Protein AF-A0A0L8G0E3-F1 (afdb_monomer)

Organism: Octopus bimaculoides (NCBI:txid37653)

Secondary structure (DSSP, 8-state):
--------EE-TTT--EESSHHHHHHHHHHHH---SEE-TTT--EESSGGG----

InterPro domains:
  IPR036236 Zinc finger C2H2 superfamily [SSF57667] (3-53)

Mean predicted aligned error: 9.62 Å

Foldseek 3Di:
DDPPPQPWDADPVPRDTDSDPLVVLVVVCVVVVDQPDADPPPRDGDSDPVVPDPD

Solvent-accessible surface area (backbone atoms only — not comparable to full-atom values): 3655 Å² total; per-residue (Å²): 136,85,86,70,88,57,75,65,42,62,39,88,88,78,67,52,72,28,75,43,70,68,59,42,42,49,56,51,32,76,74,66,72,63,50,85,40,60,38,93,83,78,68,51,59,28,79,44,70,93,72,57,77,91,124

Sequence (55 aa):
MIHTGGKHFQCKIYGKTLLMKCNLLKYKLSHTYEKPYQCGICEEGFLLSGHLKET

Nearest PDB structures (foldseek):
  1jk1-assembly1_A  TM=6.178E-01  e=3.367E-03  Mus musculus
  7n5v-assembly3_F  TM=6.750E-01  e=5.513E-03  Homo sapiens
  5k5h-assembly1_A  TM=5.664E-01  e=3.367E-03  Homo sapiens
  5wjq-assembly1_D  TM=5.360E-01  e=2.725E-03  Mus musculus
  1g2d-assembly2_F  TM=6.222E-01  e=1.039E-02  Mus musculus

pLDDT: mean 70.29, std 10.89, range [35.19, 82.06]

Structure (mmCIF, N/CA/C/O backbone):
data_AF-A0A0L8G0E3-F1
#
_entry.id   AF-A0A0L8G0E3-F1
#
loop_
_atom_site.group_PDB
_atom_site.id
_atom_site.type_symbol
_atom_site.label_atom_id
_atom_site.label_alt_id
_atom_site.label_comp_id
_atom_site.label_asym_id
_atom_site.label_entity_id
_atom_site.label_seq_id
_atom_site.pdbx_PDB_ins_code
_atom_site.Cartn_x
_atom_site.Cartn_y
_atom_site.Cartn_z
_atom_site.occupancy
_atom_site.B_iso_or_equiv
_atom_site.auth_seq_id
_atom_site.auth_comp_id
_atom_site.auth_asym_id
_atom_site.auth_atom_id
_atom_site.pdbx_PDB_model_num
ATOM 1 N N . MET A 1 1 ? -8.578 23.024 16.986 1.00 38.53 1 MET A N 1
ATOM 2 C CA . MET A 1 1 ? -9.351 21.764 17.039 1.00 38.53 1 MET A CA 1
ATOM 3 C C . MET A 1 1 ? -9.835 21.471 15.628 1.00 38.53 1 MET A C 1
ATOM 5 O O . MET A 1 1 ? -10.726 22.163 15.161 1.00 38.53 1 MET A O 1
ATOM 9 N N . ILE A 1 2 ? -9.194 20.547 14.907 1.00 35.19 2 ILE A N 1
ATOM 10 C CA . ILE A 1 2 ? -9.658 20.168 13.565 1.00 35.19 2 ILE A CA 1
ATOM 11 C C . ILE A 1 2 ? -10.541 18.934 13.730 1.00 35.19 2 ILE A C 1
ATOM 13 O O . ILE A 1 2 ? -10.047 17.831 13.946 1.00 35.19 2 ILE A O 1
ATOM 17 N N . HIS A 1 3 ? -11.854 19.139 13.663 1.00 36.94 3 HIS A N 1
ATOM 18 C CA . HIS A 1 3 ? -12.841 18.067 13.626 1.00 36.94 3 HIS A CA 1
ATOM 19 C C . HIS A 1 3 ? -12.958 17.548 12.186 1.00 36.94 3 HIS A C 1
ATOM 21 O O . HIS A 1 3 ? -13.964 17.752 11.510 1.00 36.94 3 HIS A O 1
ATOM 27 N N . THR A 1 4 ? -11.904 16.918 11.664 1.00 50.56 4 THR A N 1
ATOM 28 C CA . THR A 1 4 ? -12.017 16.234 10.372 1.00 50.56 4 THR A CA 1
ATOM 29 C C . THR A 1 4 ? -12.664 14.888 10.641 1.00 50.56 4 THR A C 1
ATOM 31 O O . THR A 1 4 ? -12.013 13.980 11.152 1.00 50.56 4 THR A O 1
ATOM 34 N N . GLY A 1 5 ? -13.938 14.743 10.275 1.00 51.25 5 GLY A N 1
ATOM 35 C CA . GLY A 1 5 ? -14.632 13.456 10.151 1.00 51.25 5 GLY A CA 1
ATOM 36 C C . GLY A 1 5 ? -14.039 12.581 9.036 1.00 51.25 5 GLY A C 1
ATOM 37 O O . GLY A 1 5 ? -14.768 11.998 8.238 1.00 51.25 5 GLY A O 1
ATOM 38 N N . GLY A 1 6 ? -12.709 12.535 8.930 1.00 57.44 6 GLY A N 1
ATOM 39 C CA . GLY A 1 6 ? -11.977 11.684 8.014 1.00 57.44 6 GLY A CA 1
ATOM 40 C C . GLY A 1 6 ? -12.176 10.243 8.444 1.00 57.44 6 GLY A C 1
ATOM 41 O O . GLY A 1 6 ? -11.986 9.898 9.608 1.00 57.44 6 GLY A O 1
ATOM 42 N N . LYS A 1 7 ? -12.602 9.401 7.505 1.00 63.88 7 LYS A N 1
ATOM 43 C CA . LYS A 1 7 ? -12.784 7.966 7.717 1.00 63.88 7 LYS A CA 1
ATOM 44 C C . LYS A 1 7 ? -11.435 7.378 8.138 1.00 63.88 7 LYS A C 1
ATOM 46 O O . LYS A 1 7 ? -10.556 7.159 7.312 1.00 63.88 7 LYS A O 1
ATOM 51 N N . HIS A 1 8 ? -11.254 7.207 9.440 1.00 65.81 8 HIS A N 1
ATOM 52 C CA . HIS A 1 8 ? -10.045 6.654 10.017 1.00 65.81 8 HIS A CA 1
ATOM 53 C C . HIS A 1 8 ? -9.839 5.226 9.505 1.00 65.81 8 HIS A C 1
ATOM 55 O O . HIS A 1 8 ? -10.755 4.403 9.515 1.00 65.81 8 HIS A O 1
ATOM 61 N N . PHE A 1 9 ? -8.625 4.921 9.065 1.00 67.50 9 PHE A N 1
ATOM 62 C CA . PHE A 1 9 ? -8.245 3.602 8.590 1.00 67.50 9 PHE A CA 1
ATOM 63 C C . PHE A 1 9 ? -7.461 2.890 9.689 1.00 67.50 9 PHE A C 1
ATOM 65 O O . PHE A 1 9 ? -6.280 3.164 9.905 1.00 67.50 9 PHE A O 1
ATOM 72 N N . GLN A 1 10 ? -8.127 1.985 10.405 1.00 67.19 10 GLN A N 1
ATOM 73 C CA . GLN A 1 10 ? -7.502 1.189 11.457 1.00 67.19 10 GLN A CA 1
ATOM 74 C C . GLN A 1 10 ? -6.883 -0.087 10.880 1.00 67.19 10 GLN A C 1
ATOM 76 O O . GLN A 1 10 ? -7.520 -0.842 10.140 1.00 67.19 10 GLN A O 1
ATOM 81 N N . CYS A 1 11 ? -5.626 -0.352 11.228 1.00 66.25 11 CYS A N 1
ATOM 82 C CA . CYS A 1 11 ? -5.003 -1.637 10.966 1.00 66.25 11 CYS A CA 1
ATOM 83 C C . CYS A 1 11 ? -5.459 -2.653 12.020 1.00 66.25 11 CYS A C 1
ATOM 85 O O . CYS A 1 11 ? -5.186 -2.475 13.204 1.00 66.25 11 CYS A O 1
ATOM 87 N N . LYS A 1 12 ? -6.116 -3.736 11.588 1.00 64.06 12 LYS A N 1
ATOM 88 C CA . LYS A 1 12 ? -6.631 -4.788 12.484 1.00 64.06 12 LYS A CA 1
ATOM 89 C C . LYS A 1 12 ? -5.540 -5.617 13.177 1.00 64.06 12 LYS A C 1
ATOM 91 O O . LYS A 1 12 ? -5.838 -6.253 14.173 1.00 64.06 12 LYS A O 1
ATOM 96 N N . ILE A 1 13 ? -4.307 -5.603 12.665 1.00 64.06 13 ILE A N 1
ATOM 97 C CA . ILE A 1 13 ? -3.206 -6.431 13.189 1.00 64.06 13 ILE A CA 1
ATOM 98 C C . ILE A 1 13 ? -2.556 -5.784 14.423 1.00 64.06 13 ILE A C 1
ATOM 100 O O . ILE A 1 13 ? -2.230 -6.466 15.382 1.00 64.06 13 ILE A O 1
ATOM 104 N N . TYR A 1 14 ? -2.420 -4.456 14.426 1.00 67.31 14 TYR A N 1
ATOM 105 C CA . TYR A 1 14 ? -1.715 -3.715 15.485 1.00 67.31 14 TYR A CA 1
ATOM 106 C C . TYR A 1 14 ? -2.578 -2.635 16.147 1.00 67.31 14 TYR A C 1
ATOM 108 O O . TYR A 1 14 ? -2.078 -1.816 16.911 1.00 67.31 14 TYR A O 1
ATOM 116 N N . GLY A 1 15 ? -3.859 -2.540 15.780 1.00 65.50 15 GLY A N 1
ATOM 117 C CA . GLY A 1 15 ? -4.786 -1.530 16.296 1.00 65.50 15 GLY A CA 1
ATOM 118 C C . GLY A 1 15 ? -4.470 -0.085 15.891 1.00 65.50 15 GLY A C 1
ATOM 119 O O . GLY A 1 15 ? -5.187 0.819 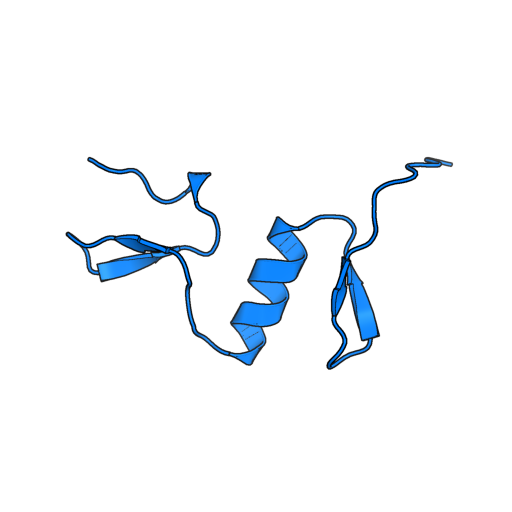16.308 1.00 65.50 15 GLY A O 1
ATOM 120 N N . LYS A 1 16 ? -3.433 0.157 15.074 1.00 72.31 16 LYS A N 1
ATOM 121 C CA . LYS A 1 16 ? -2.989 1.507 14.700 1.00 72.31 16 LYS A CA 1
ATOM 122 C C . LYS A 1 16 ? -3.987 2.180 13.763 1.00 72.31 16 LYS A C 1
ATOM 124 O O . LYS A 1 16 ? -4.275 1.667 12.680 1.00 72.31 16 LYS A O 1
ATOM 129 N N . THR A 1 17 ? -4.459 3.354 14.162 1.00 74.56 17 THR A N 1
ATOM 130 C CA . THR A 1 17 ? -5.402 4.170 13.395 1.00 74.56 17 THR A CA 1
ATOM 131 C C . THR A 1 17 ? -4.659 5.239 12.607 1.00 74.56 17 THR A C 1
ATOM 133 O O . THR A 1 17 ? -3.884 6.011 13.166 1.00 74.56 17 THR A O 1
ATOM 136 N N . LEU A 1 18 ? -4.874 5.278 11.294 1.00 77.38 18 LEU A N 1
ATOM 137 C CA . LEU A 1 18 ? -4.243 6.235 10.389 1.00 77.38 18 LEU A CA 1
ATOM 138 C C . LEU A 1 18 ? -5.314 7.071 9.695 1.00 77.38 18 LEU A C 1
ATOM 140 O O . LEU A 1 18 ? -6.339 6.555 9.259 1.00 77.38 18 LEU A O 1
ATOM 144 N N . LEU A 1 19 ? -5.059 8.373 9.574 1.00 75.56 19 LEU A N 1
ATOM 145 C CA . LEU A 1 19 ? -6.015 9.312 8.985 1.00 75.56 19 LEU A CA 1
ATOM 146 C C . LEU A 1 19 ? -6.128 9.159 7.457 1.00 75.56 19 LEU A C 1
ATOM 148 O O . LEU A 1 19 ? -7.144 9.518 6.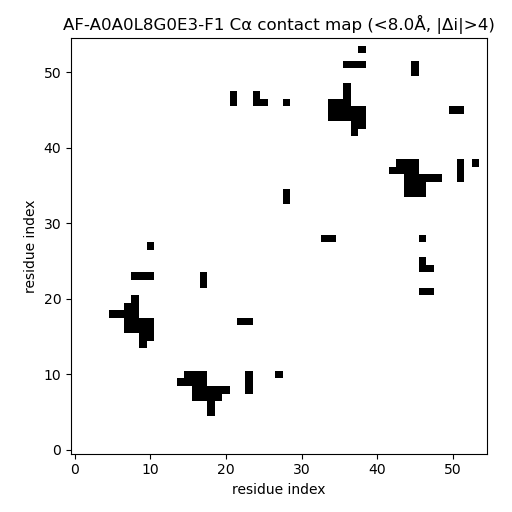873 1.00 75.56 19 L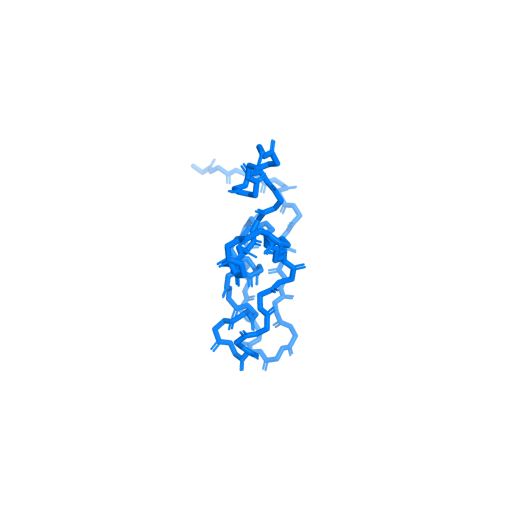EU A O 1
ATOM 152 N N . MET A 1 20 ? -5.089 8.620 6.805 1.00 76.44 20 MET A N 1
ATOM 153 C CA . MET A 1 20 ? -5.003 8.561 5.346 1.00 76.44 20 MET A CA 1
ATOM 154 C C . MET A 1 20 ? -4.742 7.147 4.827 1.00 76.44 20 MET A C 1
ATOM 156 O O . MET A 1 20 ? -3.883 6.424 5.339 1.00 76.44 20 MET A O 1
ATOM 160 N N . LYS A 1 21 ? -5.451 6.774 3.754 1.00 77.06 21 LYS A N 1
ATOM 161 C CA . LYS A 1 21 ? -5.350 5.453 3.110 1.00 77.06 21 LYS A CA 1
ATOM 162 C C . LYS A 1 21 ? -3.930 5.149 2.625 1.00 77.06 21 LYS A C 1
ATOM 164 O O . LYS A 1 21 ? -3.478 4.017 2.766 1.00 77.06 21 LYS A O 1
ATOM 169 N N . CYS A 1 22 ? -3.207 6.151 2.1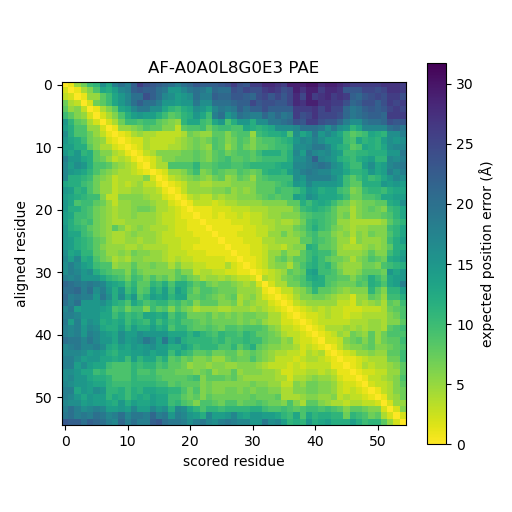15 1.00 77.25 22 CYS A N 1
ATOM 170 C CA . CYS A 1 22 ? -1.821 5.975 1.684 1.00 77.25 22 CYS A CA 1
ATOM 171 C C . CYS A 1 22 ? -0.902 5.570 2.843 1.00 77.25 22 CYS A C 1
ATOM 173 O O . CYS A 1 22 ? -0.093 4.659 2.691 1.00 77.25 22 CYS A O 1
ATOM 175 N N . ASN A 1 23 ? -1.088 6.164 4.023 1.00 79.12 23 ASN A N 1
ATOM 176 C CA . ASN A 1 23 ? -0.326 5.806 5.214 1.00 79.12 23 ASN A CA 1
ATOM 177 C C . ASN A 1 23 ? -0.680 4.396 5.691 1.00 79.12 23 ASN A C 1
ATOM 179 O O . ASN A 1 23 ? 0.217 3.666 6.102 1.00 79.12 23 ASN A O 1
ATOM 183 N N . LEU A 1 24 ? -1.954 3.985 5.603 1.00 78.69 24 LEU A N 1
ATOM 184 C CA . LEU A 1 24 ? -2.351 2.611 5.927 1.00 78.69 24 LEU A CA 1
ATOM 185 C C . LEU A 1 24 ? -1.708 1.596 4.979 1.00 78.69 24 LEU A C 1
ATOM 187 O O . LEU A 1 24 ? -1.246 0.561 5.444 1.00 78.69 24 LEU A O 1
ATOM 191 N N . LEU A 1 25 ? -1.663 1.881 3.675 1.00 77.06 25 LEU A N 1
ATOM 192 C CA . LEU A 1 25 ? -0.999 1.008 2.706 1.00 77.06 25 LEU A CA 1
ATOM 193 C C . LEU A 1 25 ? 0.493 0.892 3.019 1.00 77.06 25 LEU A C 1
ATOM 195 O O . LEU A 1 25 ? 0.962 -0.221 3.219 1.00 77.06 25 LEU A O 1
ATOM 199 N N . LYS A 1 26 ? 1.210 2.013 3.192 1.00 77.31 26 LYS A N 1
ATOM 200 C CA . LYS A 1 26 ? 2.624 1.998 3.618 1.00 77.31 26 LYS A CA 1
ATOM 201 C C . LYS A 1 26 ? 2.828 1.174 4.891 1.00 77.31 26 LYS A C 1
ATOM 203 O O . LYS A 1 26 ? 3.740 0.361 4.958 1.00 77.31 26 LYS A O 1
ATOM 208 N N . TYR A 1 27 ? 1.954 1.366 5.876 1.00 79.75 27 TYR A N 1
ATOM 209 C CA . TYR A 1 27 ? 2.012 0.664 7.153 1.00 79.75 27 TYR A CA 1
ATOM 210 C C . TYR A 1 27 ? 1.745 -0.839 7.032 1.00 79.75 27 TYR A C 1
ATOM 212 O O . TYR A 1 27 ? 2.411 -1.629 7.681 1.00 79.75 27 TYR A O 1
ATOM 220 N N . LYS A 1 28 ? 0.780 -1.267 6.212 1.00 74.62 28 LYS A N 1
ATOM 221 C CA . LYS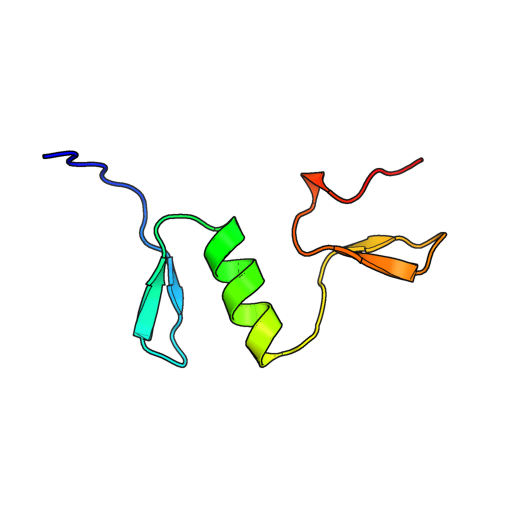 A 1 28 ? 0.548 -2.697 5.956 1.00 74.62 28 LYS A CA 1
ATOM 222 C C . LYS A 1 28 ? 1.723 -3.324 5.213 1.00 74.62 28 LYS A C 1
ATOM 224 O O . LYS A 1 28 ? 2.113 -4.438 5.522 1.00 74.62 28 LYS A O 1
ATOM 229 N N . LEU A 1 29 ? 2.316 -2.576 4.293 1.00 73.88 29 LEU A N 1
ATOM 230 C CA . LEU A 1 29 ? 3.417 -3.034 3.458 1.00 73.88 29 LEU A CA 1
ATOM 231 C C . LEU A 1 29 ? 4.740 -3.126 4.206 1.00 73.88 29 LEU A C 1
ATOM 233 O O . LEU A 1 29 ? 5.551 -3.972 3.864 1.00 73.88 29 LEU A O 1
ATOM 237 N N . SER A 1 30 ? 4.947 -2.346 5.270 1.00 73.06 30 SER A N 1
ATOM 238 C CA . SER A 1 30 ? 6.068 -2.606 6.180 1.00 73.06 30 SER A CA 1
ATOM 239 C C . SER A 1 30 ? 5.930 -3.929 6.936 1.00 73.06 30 SER A C 1
ATOM 241 O O . SER A 1 30 ? 6.922 -4.414 7.461 1.00 73.06 30 SER A O 1
ATOM 243 N N . HIS A 1 31 ? 4.720 -4.499 7.007 1.00 72.25 31 HIS A N 1
ATOM 244 C CA . HIS A 1 31 ? 4.498 -5.817 7.606 1.00 72.25 31 HIS A CA 1
ATOM 245 C C . HIS A 1 31 ? 4.609 -6.946 6.587 1.00 72.25 31 HIS A C 1
ATOM 247 O O . HIS A 1 31 ? 5.148 -7.993 6.922 1.00 72.25 31 HIS A O 1
ATOM 253 N N . THR A 1 32 ? 4.107 -6.752 5.364 1.00 71.69 32 THR A N 1
ATOM 254 C CA . THR A 1 32 ? 4.045 -7.823 4.355 1.00 71.69 32 THR A CA 1
ATOM 255 C C . THR A 1 32 ? 5.085 -7.723 3.238 1.00 71.69 32 THR A C 1
ATOM 257 O O . THR A 1 32 ? 5.208 -8.664 2.474 1.00 71.69 32 THR A O 1
ATOM 260 N N . TYR A 1 33 ? 5.842 -6.628 3.109 1.00 68.81 33 TYR A N 1
ATOM 261 C CA . TYR A 1 33 ? 6.771 -6.335 1.994 1.00 68.81 33 TYR A CA 1
ATOM 262 C C . TYR A 1 33 ? 6.167 -6.424 0.568 1.00 68.81 33 TYR A C 1
ATOM 264 O O . TYR A 1 33 ? 6.859 -6.161 -0.414 1.00 68.81 33 TYR A O 1
ATOM 272 N N . GLU A 1 34 ? 4.872 -6.713 0.425 1.00 69.88 34 GLU A N 1
ATOM 273 C CA . GLU A 1 34 ? 4.194 -6.976 -0.853 1.00 69.88 34 GLU A CA 1
ATOM 274 C C . GLU A 1 34 ? 3.712 -5.710 -1.564 1.00 69.88 34 GLU A C 1
ATOM 276 O O . GLU A 1 34 ? 2.558 -5.315 -1.439 1.00 69.88 34 GLU A O 1
ATOM 281 N N . LYS A 1 35 ? 4.560 -5.037 -2.339 1.00 75.81 35 LYS A N 1
ATOM 282 C CA . LYS A 1 35 ? 4.158 -3.795 -3.020 1.00 75.81 35 LYS A CA 1
ATOM 283 C C . LYS A 1 35 ? 3.073 -4.061 -4.093 1.00 75.81 35 LYS A C 1
ATOM 285 O O . LYS A 1 35 ? 3.367 -4.738 -5.072 1.00 75.81 35 LYS A O 1
ATOM 290 N N . PRO A 1 36 ? 1.850 -3.505 -3.964 1.00 75.00 36 PRO A N 1
ATOM 291 C CA . PRO A 1 36 ? 0.704 -3.913 -4.782 1.00 75.00 36 PRO A CA 1
ATOM 292 C C . PRO A 1 36 ? 0.692 -3.305 -6.188 1.00 75.00 36 PRO A C 1
ATOM 294 O O . PRO A 1 36 ? -0.064 -3.763 -7.037 1.00 75.00 36 PRO A O 1
ATOM 297 N N . TYR A 1 37 ? 1.485 -2.260 -6.435 1.00 79.19 37 TYR A N 1
ATOM 298 C CA . TYR A 1 37 ? 1.588 -1.622 -7.745 1.00 79.19 37 TYR A CA 1
ATOM 299 C C . TYR A 1 37 ? 2.988 -1.855 -8.289 1.00 79.19 37 TYR A C 1
ATOM 301 O O . TYR A 1 37 ? 3.896 -1.122 -7.927 1.00 79.19 37 TYR A O 1
ATOM 309 N N . GLN A 1 38 ? 3.193 -2.870 -9.118 1.00 77.00 38 GLN A N 1
ATOM 310 C CA . GLN A 1 38 ? 4.487 -3.102 -9.761 1.00 77.00 38 GLN A CA 1
ATOM 311 C C . GLN A 1 38 ? 4.501 -2.518 -11.170 1.00 77.00 38 GLN A C 1
ATOM 313 O O . GLN A 1 38 ? 3.529 -2.642 -11.911 1.00 77.00 38 GLN A O 1
ATOM 318 N N . CYS A 1 39 ? 5.609 -1.879 -11.534 1.00 80.75 39 CYS A N 1
ATOM 319 C CA . CYS A 1 39 ? 5.878 -1.519 -12.915 1.00 80.75 39 CYS A CA 1
ATOM 320 C C . CYS A 1 39 ? 6.308 -2.765 -13.690 1.00 80.75 39 CYS A C 1
ATOM 322 O O . CYS A 1 39 ? 7.270 -3.422 -13.308 1.00 80.75 39 CYS A O 1
ATOM 324 N N . GLY A 1 40 ? 5.627 -3.069 -14.796 1.00 78.81 40 GLY A N 1
ATOM 325 C CA . GLY A 1 40 ? 5.974 -4.210 -15.651 1.00 78.81 40 GLY A CA 1
ATOM 326 C C . GLY A 1 40 ? 7.260 -4.028 -16.467 1.00 78.81 40 GLY A C 1
ATOM 327 O O . GLY A 1 40 ? 7.700 -4.978 -17.100 1.00 78.81 40 GLY A O 1
ATOM 328 N N . ILE A 1 41 ? 7.846 -2.823 -16.471 1.00 79.19 41 ILE A N 1
ATOM 329 C CA . ILE A 1 41 ? 9.031 -2.479 -17.275 1.00 79.19 41 ILE A CA 1
ATOM 330 C C . ILE A 1 41 ? 10.300 -2.470 -16.419 1.00 79.19 41 ILE A C 1
ATOM 332 O O . ILE A 1 41 ? 11.314 -3.034 -16.815 1.00 79.19 41 ILE A O 1
ATOM 336 N N . CYS A 1 42 ? 10.259 -1.828 -15.249 1.00 82.06 42 CYS A N 1
ATOM 337 C CA . CYS A 1 42 ? 11.410 -1.737 -14.345 1.00 82.06 42 CYS A CA 1
ATOM 338 C C . CYS A 1 42 ? 11.305 -2.645 -13.111 1.00 82.06 42 CYS A C 1
ATOM 340 O O . CYS A 1 42 ? 12.161 -2.559 -12.235 1.00 82.06 42 CYS A O 1
ATOM 342 N N . GLU A 1 43 ? 10.246 -3.460 -13.004 1.00 71.19 43 GLU A N 1
ATOM 343 C CA . GLU A 1 43 ? 9.922 -4.323 -11.850 1.00 71.19 43 GLU A CA 1
ATOM 344 C C . GLU A 1 43 ? 9.836 -3.578 -10.502 1.00 71.19 43 GLU A C 1
ATOM 346 O O . GLU A 1 43 ? 9.702 -4.175 -9.428 1.00 71.19 43 GLU A O 1
ATOM 351 N N . GLU A 1 44 ? 9.857 -2.242 -10.533 1.00 79.56 44 GLU A N 1
ATOM 352 C CA . GLU A 1 44 ? 9.797 -1.427 -9.336 1.00 79.56 44 GLU A CA 1
ATOM 353 C C . G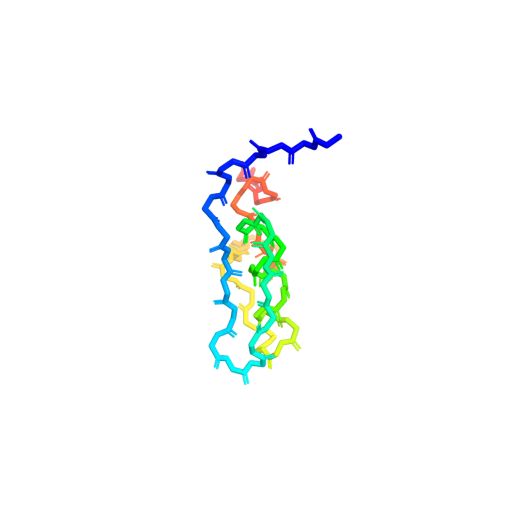LU A 1 44 ? 8.382 -1.463 -8.765 1.00 79.56 44 GLU A C 1
ATOM 355 O O . GLU A 1 44 ? 7.397 -1.098 -9.410 1.00 79.56 44 GLU A O 1
ATOM 360 N N . GLY A 1 45 ? 8.275 -1.927 -7.523 1.00 79.69 45 GLY A N 1
ATOM 361 C CA . GLY A 1 45 ? 7.029 -1.869 -6.781 1.00 79.69 45 GLY A CA 1
ATOM 362 C C . GLY A 1 45 ? 6.834 -0.514 -6.096 1.00 79.69 45 GLY A C 1
ATOM 363 O O . GLY A 1 45 ? 7.723 0.006 -5.412 1.00 79.69 45 GLY A O 1
ATOM 364 N N . PHE A 1 46 ? 5.612 -0.012 -6.186 1.00 79.50 46 PHE A N 1
ATOM 365 C CA . PHE A 1 46 ? 5.090 1.204 -5.593 1.00 79.50 46 PHE A CA 1
ATOM 366 C C . PHE A 1 46 ? 3.948 0.885 -4.624 1.00 79.50 46 PHE A C 1
ATOM 368 O O . PHE A 1 46 ? 3.241 -0.119 -4.715 1.00 79.50 46 PHE A O 1
ATOM 375 N N . LEU A 1 47 ? 3.766 1.782 -3.657 1.00 76.81 47 LEU A N 1
ATOM 376 C CA . LEU A 1 47 ? 2.758 1.649 -2.598 1.00 76.81 47 LEU A CA 1
ATOM 377 C C . LEU A 1 47 ? 1.445 2.361 -2.968 1.00 76.81 47 LEU A C 1
ATOM 379 O O . LEU A 1 47 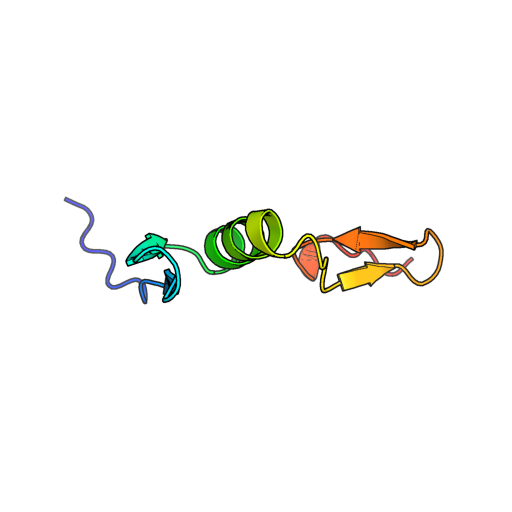? 0.416 2.149 -2.326 1.00 76.81 47 LEU A O 1
ATOM 383 N N . LEU A 1 48 ? 1.491 3.237 -3.977 1.00 75.69 48 LEU A N 1
ATOM 384 C CA . LEU A 1 48 ? 0.393 4.092 -4.419 1.00 75.69 48 LEU A CA 1
ATOM 385 C C . LEU A 1 48 ? 0.311 4.067 -5.940 1.00 75.69 48 LEU A C 1
ATOM 387 O O . LEU A 1 48 ? 1.328 4.255 -6.601 1.00 75.69 48 LEU A O 1
ATOM 391 N N . SER A 1 49 ? -0.902 3.926 -6.472 1.00 75.88 49 SER A N 1
ATOM 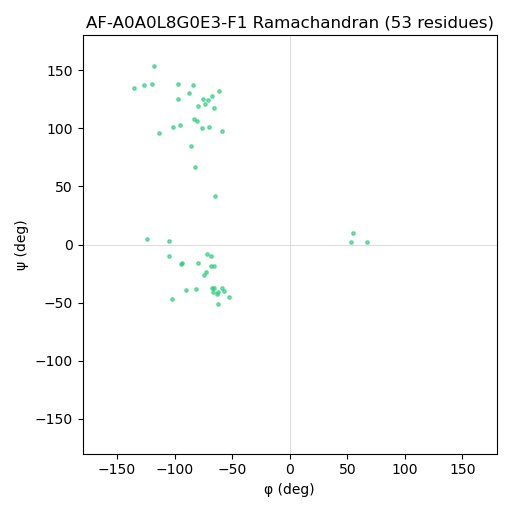392 C CA . SER A 1 49 ? -1.155 3.942 -7.916 1.00 75.88 49 SER A CA 1
ATOM 393 C C . SER A 1 49 ? -0.658 5.223 -8.584 1.00 75.88 49 SER A C 1
ATOM 395 O O . SER A 1 49 ? -0.040 5.155 -9.630 1.00 75.88 49 SER A O 1
ATOM 397 N N . GLY A 1 50 ? -0.829 6.390 -7.954 1.00 76.75 50 GLY A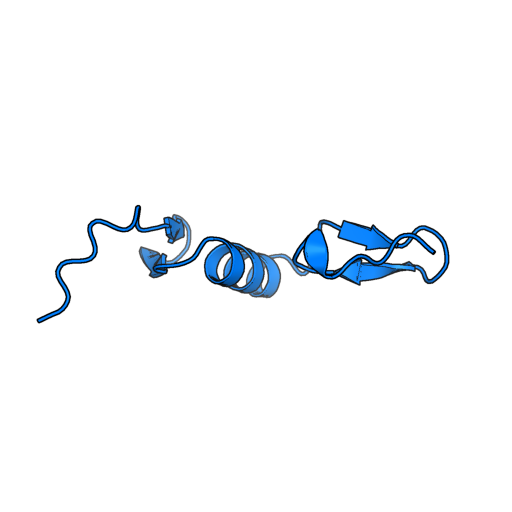 N 1
ATOM 398 C CA . GLY A 1 50 ? -0.355 7.664 -8.516 1.00 76.75 50 GLY A CA 1
ATOM 399 C C . GLY A 1 50 ? 1.171 7.821 -8.580 1.00 76.75 50 GLY A C 1
ATOM 400 O O . GLY A 1 50 ? 1.652 8.793 -9.151 1.00 76.75 50 GLY A O 1
ATOM 401 N N . HIS A 1 51 ? 1.933 6.912 -7.962 1.00 75.00 51 HIS A N 1
ATOM 402 C CA . HIS A 1 51 ? 3.395 6.881 -8.076 1.00 75.00 51 HIS A CA 1
ATOM 403 C C . HIS A 1 51 ? 3.870 5.921 -9.172 1.00 75.00 51 HIS A C 1
ATOM 405 O O . HIS A 1 51 ? 5.012 6.033 -9.605 1.00 75.00 51 HIS A O 1
ATOM 411 N N . LEU A 1 52 ? 3.005 5.010 -9.627 1.00 77.44 52 LEU A N 1
ATOM 412 C CA . LEU A 1 52 ? 3.256 4.206 -10.809 1.00 77.44 52 LEU A CA 1
ATOM 413 C C . LEU A 1 52 ? 3.028 5.109 -12.026 1.00 77.44 52 LEU A C 1
ATOM 415 O O . LEU A 1 52 ? 1.890 5.397 -12.391 1.00 77.44 52 LEU A O 1
ATOM 419 N N . LYS A 1 53 ? 4.111 5.620 -12.612 1.00 68.19 53 LYS A N 1
ATOM 420 C CA . LYS A 1 53 ? 4.037 6.285 -13.913 1.00 68.19 53 LYS A CA 1
ATOM 421 C C . LYS A 1 53 ? 4.077 5.202 -14.984 1.00 68.19 53 LYS A C 1
ATOM 423 O O . LYS A 1 53 ? 5.111 4.572 -15.168 1.00 68.19 53 LYS A O 1
ATOM 428 N N . GLU A 1 54 ? 2.944 4.974 -15.640 1.00 60.59 54 GLU A N 1
ATOM 429 C CA . GLU A 1 54 ? 2.888 4.206 -16.884 1.00 60.59 54 GLU A CA 1
ATOM 430 C C . GLU A 1 54 ? 3.549 5.059 -17.977 1.00 60.59 54 GLU A C 1
ATOM 432 O O . GLU A 1 54 ? 2.966 6.042 -18.435 1.00 60.59 54 GLU A O 1
ATOM 437 N N . THR A 1 55 ? 4.799 4.753 -18.321 1.00 53.53 55 THR A N 1
ATOM 438 C CA . THR A 1 55 ? 5.512 5.333 -19.471 1.00 53.53 55 THR A CA 1
ATOM 439 C C . THR A 1 55 ? 6.135 4.223 -20.280 1.00 53.53 55 THR A C 1
ATOM 441 O O . THR A 1 55 ? 6.785 3.376 -19.625 1.00 53.53 55 THR A O 1
#

Radius of gyration: 13.83 Å; Cα contacts (8 Å, |Δi|>4): 56; chains: 1; bounding box: 26×30×36 Å